Protein AF-A0A924LXB9-F1 (afdb_monomer_lite)

Structure (mmCIF, N/CA/C/O backbone):
data_AF-A0A924LXB9-F1
#
_entry.id   AF-A0A924LXB9-F1
#
loop_
_atom_site.group_PDB
_atom_site.id
_atom_site.type_symbol
_atom_site.label_atom_id
_atom_site.label_alt_id
_atom_site.label_comp_id
_atom_site.label_asym_id
_atom_site.label_entity_id
_atom_site.label_seq_id
_atom_site.pdbx_PDB_ins_code
_atom_site.Cartn_x
_atom_site.Cartn_y
_atom_site.Cartn_z
_atom_site.occupancy
_atom_site.B_iso_or_equiv
_atom_site.auth_seq_id
_atom_site.auth_comp_id
_atom_site.auth_asym_id
_atom_site.auth_atom_id
_atom_site.pdbx_PDB_model_num
ATOM 1 N N . MET A 1 1 ? 15.213 -41.786 -1.879 1.00 44.50 1 MET A N 1
ATOM 2 C CA . MET A 1 1 ? 15.782 -40.721 -2.727 1.00 44.50 1 MET A CA 1
ATOM 3 C C . MET A 1 1 ? 14.729 -39.629 -2.757 1.00 44.50 1 MET A C 1
ATOM 5 O O . MET A 1 1 ? 13.718 -39.807 -3.420 1.00 44.50 1 MET A O 1
ATOM 9 N N . GLU A 1 2 ? 14.867 -38.621 -1.896 1.00 38.59 2 GLU A N 1
ATOM 10 C CA . GLU A 1 2 ? 13.914 -37.509 -1.805 1.00 38.59 2 GLU A CA 1
ATOM 11 C C . GLU A 1 2 ? 14.154 -36.543 -2.964 1.00 38.59 2 GLU A C 1
ATOM 13 O O . GLU A 1 2 ? 15.276 -36.087 -3.185 1.00 38.59 2 GLU A O 1
ATOM 18 N N . LEU A 1 3 ? 13.098 -36.273 -3.728 1.00 42.97 3 LEU A N 1
ATOM 19 C CA . LEU A 1 3 ? 13.085 -35.231 -4.743 1.00 42.97 3 LEU A CA 1
ATOM 20 C C . LEU A 1 3 ? 12.882 -33.895 -4.031 1.00 42.97 3 LEU A C 1
ATOM 22 O O . LEU A 1 3 ? 11.809 -33.604 -3.510 1.00 42.97 3 LEU A O 1
ATOM 26 N N . VAL A 1 4 ? 13.954 -33.112 -3.991 1.00 46.22 4 VAL A N 1
ATOM 27 C CA . VAL A 1 4 ? 13.963 -31.728 -3.528 1.00 46.22 4 VAL A CA 1
ATOM 28 C C . VAL A 1 4 ? 13.109 -30.912 -4.501 1.00 46.22 4 VAL A C 1
ATOM 30 O O . VAL A 1 4 ? 13.518 -30.672 -5.634 1.00 46.22 4 VAL A O 1
ATOM 33 N N . HIS A 1 5 ? 11.906 -30.512 -4.085 1.00 42.28 5 HIS A N 1
ATOM 34 C CA . HIS A 1 5 ? 11.131 -29.501 -4.800 1.00 42.28 5 HIS A CA 1
ATOM 35 C C . HIS A 1 5 ? 11.783 -28.140 -4.552 1.00 42.28 5 HIS A C 1
ATOM 37 O O . HIS A 1 5 ? 11.480 -27.457 -3.577 1.00 42.28 5 HIS A O 1
ATOM 43 N N . SER A 1 6 ? 12.714 -27.762 -5.423 1.00 41.88 6 SER A N 1
ATOM 44 C CA . SER A 1 6 ? 13.147 -26.375 -5.556 1.00 41.88 6 SER A CA 1
ATOM 45 C C . SER A 1 6 ? 11.932 -25.548 -5.977 1.00 41.88 6 SER A C 1
ATOM 47 O O . SER A 1 6 ? 11.449 -25.674 -7.099 1.00 41.88 6 SER A O 1
ATOM 49 N N . THR A 1 7 ? 11.393 -24.752 -5.058 1.00 51.47 7 THR A N 1
ATOM 50 C CA . THR A 1 7 ? 10.385 -23.732 -5.351 1.00 51.47 7 THR A CA 1
ATOM 51 C C . THR A 1 7 ? 11.044 -22.642 -6.189 1.00 51.47 7 THR A C 1
ATOM 53 O O . THR A 1 7 ? 11.663 -21.730 -5.645 1.00 51.47 7 THR A O 1
ATOM 56 N N . GLU A 1 8 ? 10.969 -22.758 -7.514 1.00 56.94 8 GLU A N 1
ATOM 57 C CA . GLU A 1 8 ? 11.181 -21.617 -8.404 1.00 56.94 8 GLU A CA 1
ATOM 58 C C . GLU A 1 8 ? 10.059 -20.612 -8.134 1.00 56.94 8 GLU A C 1
ATOM 60 O O . GLU A 1 8 ? 8.920 -20.806 -8.557 1.00 56.94 8 GLU A O 1
ATOM 65 N N . THR A 1 9 ? 10.361 -19.560 -7.373 1.00 59.22 9 THR A N 1
ATOM 66 C CA . THR A 1 9 ? 9.479 -18.398 -7.253 1.00 59.22 9 THR A CA 1
ATOM 67 C C . THR A 1 9 ? 9.355 -17.772 -8.638 1.00 59.22 9 THR A C 1
ATOM 69 O O . THR A 1 9 ? 10.356 -17.352 -9.220 1.00 59.22 9 THR A O 1
ATOM 72 N N . SER A 1 10 ? 8.142 -17.747 -9.190 1.00 74.62 10 SER A N 1
ATOM 73 C CA . SER A 1 10 ? 7.894 -17.178 -10.515 1.00 74.62 10 SER A CA 1
ATOM 74 C C . SER A 1 10 ? 8.168 -15.670 -10.509 1.00 74.62 10 SER A C 1
ATOM 76 O O . SER A 1 10 ? 7.930 -14.997 -9.506 1.00 74.62 10 SER A O 1
ATOM 78 N N . GLU A 1 11 ? 8.588 -15.095 -11.641 1.00 70.81 11 GLU A N 1
ATOM 79 C CA . GLU A 1 11 ? 8.692 -13.632 -11.804 1.00 70.81 11 GLU A CA 1
ATOM 80 C C . GLU A 1 11 ? 7.371 -12.918 -11.466 1.00 70.81 11 GLU A C 1
ATOM 82 O O . GLU A 1 11 ? 7.373 -11.803 -10.944 1.00 70.81 11 GLU A O 1
ATOM 87 N N . ALA A 1 12 ? 6.235 -13.580 -11.715 1.00 71.94 12 ALA A N 1
ATOM 88 C CA . ALA A 1 12 ? 4.920 -13.069 -11.345 1.00 71.94 12 ALA A CA 1
ATOM 89 C C . ALA A 1 12 ? 4.739 -12.977 -9.820 1.00 71.94 12 ALA A C 1
ATOM 91 O O . ALA A 1 12 ? 4.207 -11.979 -9.333 1.00 71.94 12 ALA A O 1
ATOM 92 N N . ASP A 1 13 ? 5.217 -13.972 -9.069 1.00 79.56 13 ASP A N 1
ATOM 93 C CA . ASP A 1 13 ? 5.138 -13.983 -7.605 1.00 79.56 13 ASP A CA 1
ATOM 94 C C . ASP A 1 13 ? 6.039 -12.890 -7.014 1.00 79.56 13 ASP A C 1
ATOM 96 O O . ASP A 1 13 ? 5.611 -12.143 -6.134 1.00 79.56 13 ASP A O 1
ATOM 100 N N . LEU A 1 14 ? 7.240 -12.712 -7.579 1.00 78.06 14 LEU A N 1
ATOM 101 C CA . LEU A 1 14 ? 8.162 -11.636 -7.197 1.00 78.06 14 LEU A CA 1
ATOM 102 C C . LEU A 1 14 ? 7.573 -10.246 -7.467 1.00 78.06 14 LEU A C 1
ATOM 104 O O . LEU A 1 14 ? 7.712 -9.339 -6.646 1.00 78.06 14 LEU A O 1
ATOM 108 N N . ALA A 1 15 ? 6.887 -10.063 -8.597 1.00 81.38 15 ALA A N 1
ATOM 109 C CA . ALA A 1 15 ? 6.233 -8.798 -8.913 1.00 81.38 15 ALA A CA 1
ATOM 110 C C . ALA A 1 15 ? 5.106 -8.476 -7.916 1.00 81.38 15 ALA A C 1
ATOM 112 O O . ALA A 1 15 ? 4.967 -7.322 -7.501 1.00 81.38 15 ALA A O 1
ATOM 113 N N . VAL A 1 16 ? 4.309 -9.477 -7.523 1.00 85.75 16 VAL A N 1
ATOM 114 C CA . VAL A 1 16 ? 3.240 -9.323 -6.522 1.00 85.75 16 VAL A CA 1
ATOM 115 C C . VAL A 1 16 ? 3.825 -9.000 -5.148 1.00 85.75 16 VAL A C 1
ATOM 117 O O . VAL A 1 16 ? 3.329 -8.097 -4.474 1.00 85.75 16 VAL A O 1
ATOM 120 N N . GLU A 1 17 ? 4.898 -9.680 -4.746 1.00 85.88 17 GLU A N 1
ATOM 121 C CA . GLU A 1 17 ? 5.597 -9.422 -3.485 1.00 85.88 17 GLU A CA 1
ATOM 122 C C . GLU A 1 17 ? 6.174 -8.000 -3.439 1.00 85.88 17 GLU A C 1
ATOM 124 O O . GLU A 1 17 ? 5.946 -7.267 -2.474 1.00 85.88 17 GLU A O 1
ATOM 129 N N . ALA A 1 18 ? 6.827 -7.555 -4.517 1.00 85.50 18 ALA A N 1
ATOM 130 C CA . ALA A 1 18 ? 7.331 -6.190 -4.640 1.00 85.50 18 ALA A CA 1
ATOM 131 C C . ALA A 1 18 ? 6.201 -5.147 -4.560 1.00 85.50 18 ALA A C 1
ATOM 133 O O . ALA A 1 18 ? 6.341 -4.124 -3.885 1.00 85.50 18 ALA A O 1
ATOM 134 N N . ALA A 1 19 ? 5.054 -5.415 -5.195 1.00 87.69 19 ALA A N 1
ATOM 135 C CA . ALA A 1 19 ? 3.880 -4.548 -5.134 1.00 87.69 19 ALA A CA 1
ATOM 136 C C . ALA A 1 19 ? 3.267 -4.481 -3.727 1.00 87.69 19 ALA A C 1
ATOM 138 O O . ALA A 1 19 ? 2.897 -3.398 -3.256 1.00 87.69 19 ALA A O 1
ATOM 139 N N . ALA A 1 20 ? 3.192 -5.615 -3.028 1.00 91.50 20 ALA A N 1
ATOM 140 C CA . ALA A 1 20 ? 2.723 -5.677 -1.648 1.00 91.50 20 ALA A CA 1
ATOM 141 C C . ALA A 1 20 ? 3.674 -4.921 -0.709 1.00 91.50 20 ALA A C 1
ATOM 143 O O . ALA A 1 20 ? 3.218 -4.104 0.094 1.00 91.50 20 ALA A O 1
ATOM 144 N N . HIS A 1 21 ? 4.987 -5.111 -0.862 1.00 91.38 21 HIS A N 1
ATOM 145 C CA . HIS A 1 21 ? 6.004 -4.389 -0.103 1.00 91.38 21 HIS A CA 1
ATOM 146 C C . HIS A 1 21 ? 5.903 -2.872 -0.318 1.00 91.38 21 HIS A C 1
ATOM 148 O O . HIS A 1 21 ? 5.795 -2.121 0.653 1.00 91.38 21 HIS A O 1
ATOM 154 N N . ALA A 1 22 ? 5.843 -2.409 -1.572 1.00 90.44 22 ALA A N 1
ATOM 155 C CA . ALA A 1 22 ? 5.688 -0.988 -1.886 1.00 90.44 22 ALA A CA 1
ATOM 156 C C . ALA A 1 22 ? 4.394 -0.402 -1.294 1.00 90.44 22 ALA A C 1
ATOM 158 O O . ALA A 1 22 ? 4.394 0.720 -0.783 1.00 90.44 22 ALA A O 1
ATOM 159 N N . THR A 1 23 ? 3.301 -1.174 -1.300 1.00 92.94 23 THR A N 1
ATOM 160 C CA . THR A 1 23 ? 2.025 -0.778 -0.685 1.00 92.94 23 THR A CA 1
ATOM 161 C C . THR A 1 23 ? 2.149 -0.632 0.830 1.00 92.94 23 THR A C 1
ATOM 163 O O . THR A 1 23 ? 1.719 0.385 1.381 1.00 92.94 23 THR A O 1
ATOM 166 N N . LEU A 1 24 ? 2.748 -1.618 1.509 1.00 93.62 24 LEU A N 1
ATOM 167 C CA . LEU A 1 24 ? 2.967 -1.578 2.956 1.00 93.62 24 LEU A CA 1
ATOM 168 C C . LEU A 1 24 ? 3.838 -0.386 3.349 1.00 93.62 24 LEU A C 1
ATOM 170 O O . LEU A 1 24 ? 3.481 0.347 4.268 1.00 93.62 24 LEU A O 1
ATOM 174 N N . ARG A 1 25 ? 4.929 -0.149 2.618 1.00 91.88 25 ARG A N 1
ATOM 175 C CA . ARG A 1 25 ? 5.851 0.956 2.879 1.00 91.88 25 ARG A CA 1
ATOM 176 C C . ARG A 1 25 ? 5.185 2.317 2.669 1.00 91.88 25 ARG A C 1
ATOM 178 O O . ARG A 1 25 ? 5.250 3.172 3.545 1.00 91.88 25 ARG A O 1
ATOM 185 N N . LEU A 1 26 ? 4.443 2.494 1.570 1.00 90.56 26 LEU A N 1
ATOM 186 C CA . LEU A 1 26 ? 3.702 3.730 1.294 1.00 90.56 26 LEU A CA 1
ATOM 187 C C . LEU A 1 26 ? 2.687 4.062 2.400 1.00 90.56 26 LEU A C 1
ATOM 189 O O . LEU A 1 26 ? 2.558 5.220 2.798 1.00 90.56 26 LEU A O 1
ATOM 193 N N . VAL A 1 27 ? 1.934 3.064 2.872 1.00 92.31 27 VAL A N 1
ATOM 194 C CA . VAL A 1 27 ? 0.928 3.258 3.930 1.00 92.31 27 VAL A CA 1
ATOM 195 C C . VAL A 1 27 ? 1.583 3.409 5.307 1.00 92.31 27 VAL A C 1
ATOM 197 O O . VAL A 1 27 ? 1.084 4.182 6.123 1.00 92.31 27 VAL A O 1
ATOM 200 N N . GLY A 1 28 ? 2.689 2.708 5.562 1.00 89.69 28 GLY A N 1
ATOM 201 C CA . GLY A 1 28 ? 3.446 2.768 6.811 1.00 89.69 28 GLY A CA 1
ATOM 202 C C . GLY A 1 28 ? 4.146 4.106 7.032 1.00 89.69 28 GLY A C 1
ATOM 203 O O . GLY A 1 28 ? 4.063 4.655 8.128 1.00 89.69 28 GLY A O 1
ATOM 204 N N . ASP A 1 29 ? 4.754 4.669 5.987 1.00 87.19 29 ASP A N 1
ATOM 205 C CA . ASP A 1 29 ? 5.439 5.966 6.054 1.00 87.19 29 ASP A CA 1
ATOM 206 C C . ASP A 1 29 ? 4.448 7.133 6.194 1.00 87.19 29 ASP A C 1
ATOM 208 O O . ASP A 1 29 ? 4.753 8.174 6.782 1.00 87.19 29 ASP A O 1
ATOM 212 N N . LEU A 1 30 ? 3.241 6.975 5.640 1.00 85.25 30 LEU A N 1
ATOM 213 C CA . LEU A 1 30 ? 2.227 8.026 5.544 1.00 85.25 30 LEU A CA 1
ATOM 214 C C . LEU A 1 30 ? 0.842 7.526 5.998 1.00 85.25 30 LEU A C 1
ATOM 216 O O . LEU A 1 30 ? -0.124 7.556 5.218 1.00 85.25 30 LEU A O 1
ATOM 220 N N . PRO A 1 31 ? 0.701 7.109 7.270 1.00 86.25 31 PRO A N 1
ATOM 221 C CA . PRO A 1 31 ? -0.524 6.505 7.769 1.00 86.25 31 PRO A CA 1
ATOM 222 C C . PRO A 1 31 ? -1.685 7.497 7.712 1.00 86.25 31 PRO A C 1
ATOM 224 O O . PRO A 1 31 ? -1.563 8.676 8.053 1.00 86.25 31 PRO A O 1
ATOM 227 N N . GLY A 1 32 ? -2.838 7.022 7.245 1.00 86.25 32 GLY A N 1
ATOM 228 C CA . GLY A 1 32 ? -4.069 7.799 7.218 1.00 86.25 32 GLY A CA 1
ATOM 229 C C . GLY A 1 32 ? -4.093 8.918 6.172 1.00 86.25 32 GLY A C 1
ATOM 230 O O . GLY A 1 32 ? -5.038 9.708 6.160 1.00 86.25 32 GLY A O 1
ATOM 231 N N . ARG A 1 33 ? -3.100 8.999 5.274 1.00 84.31 33 ARG A N 1
ATOM 232 C CA . ARG A 1 33 ? -3.018 10.048 4.240 1.00 84.31 33 ARG A CA 1
ATOM 233 C C . ARG A 1 33 ? -3.771 9.714 2.955 1.00 84.31 33 ARG A C 1
ATOM 235 O O . ARG A 1 33 ? -4.225 10.626 2.259 1.00 84.31 33 ARG A O 1
ATOM 242 N N . PHE A 1 34 ? -3.913 8.432 2.620 1.00 86.69 34 PHE A N 1
ATOM 243 C CA . PHE A 1 34 ? -4.414 8.004 1.311 1.00 86.69 34 PHE A CA 1
ATOM 244 C C . PHE A 1 34 ? -5.570 7.018 1.431 1.00 86.69 34 PHE A C 1
ATOM 246 O O . PHE A 1 34 ? -5.517 6.087 2.221 1.00 86.69 34 PHE A O 1
ATOM 253 N N . GLY A 1 35 ? -6.606 7.197 0.613 1.00 90.75 35 GLY A N 1
ATOM 254 C CA . GLY A 1 35 ? -7.588 6.142 0.348 1.00 90.75 35 GLY A CA 1
ATOM 255 C C . GLY A 1 35 ? -7.109 5.196 -0.759 1.00 90.75 35 GLY A C 1
ATOM 256 O O . GLY A 1 35 ? -6.158 5.513 -1.479 1.00 90.75 35 GLY A O 1
ATOM 257 N N . ARG A 1 36 ? -7.823 4.078 -0.952 1.00 93.38 36 ARG A N 1
ATOM 258 C CA . ARG A 1 36 ? -7.492 3.004 -1.914 1.00 93.38 36 ARG A CA 1
ATOM 259 C C . ARG A 1 36 ? -7.035 3.510 -3.285 1.00 93.38 36 ARG A C 1
ATOM 261 O O . ARG A 1 36 ? -5.913 3.255 -3.705 1.00 93.38 36 ARG A O 1
ATOM 268 N N . LEU A 1 37 ? -7.892 4.270 -3.970 1.00 90.75 37 LEU A N 1
ATOM 269 C CA . LEU A 1 37 ? -7.623 4.733 -5.337 1.00 90.75 37 LEU A CA 1
ATOM 270 C C . LEU A 1 37 ? -6.392 5.647 -5.418 1.00 90.75 37 LEU A C 1
ATOM 272 O O . LEU A 1 37 ? -5.687 5.661 -6.423 1.00 90.75 37 LEU A O 1
ATOM 276 N N . ARG A 1 38 ? -6.137 6.433 -4.368 1.00 88.50 38 ARG A N 1
ATOM 277 C CA . ARG A 1 38 ? -5.006 7.361 -4.334 1.00 88.50 38 ARG A CA 1
ATOM 278 C C . ARG A 1 38 ? -3.689 6.615 -4.137 1.00 88.50 38 ARG A C 1
ATOM 280 O O . ARG A 1 38 ? -2.746 6.917 -4.857 1.00 88.50 38 ARG A O 1
ATOM 287 N N . ALA A 1 39 ? -3.659 5.628 -3.242 1.00 89.75 39 ALA A N 1
ATOM 288 C CA . ALA A 1 39 ? -2.507 4.746 -3.062 1.00 89.75 39 ALA A CA 1
ATOM 289 C C . ALA A 1 39 ? -2.179 3.983 -4.358 1.00 89.75 39 ALA A C 1
ATOM 291 O O . ALA A 1 39 ? -1.049 4.042 -4.827 1.00 89.75 39 ALA A O 1
ATOM 292 N N . ALA A 1 40 ? -3.181 3.394 -5.022 1.00 91.19 40 ALA A N 1
ATOM 293 C CA . ALA A 1 40 ? -2.980 2.689 -6.292 1.00 91.19 40 ALA A CA 1
ATOM 294 C C . ALA A 1 40 ? -2.408 3.594 -7.406 1.00 91.19 40 ALA A C 1
ATOM 296 O O . ALA A 1 40 ? -1.573 3.168 -8.199 1.00 91.19 40 ALA A O 1
ATOM 297 N N . ARG A 1 41 ? -2.823 4.869 -7.469 1.00 87.75 41 ARG A N 1
ATOM 298 C CA . ARG A 1 41 ? -2.260 5.835 -8.431 1.00 87.75 41 ARG A CA 1
ATOM 299 C C . ARG A 1 41 ? -0.808 6.186 -8.122 1.00 87.75 41 ARG A C 1
ATOM 301 O O . ARG A 1 41 ? -0.042 6.304 -9.070 1.00 87.75 41 ARG A O 1
ATOM 308 N N . ILE A 1 42 ? -0.454 6.332 -6.843 1.00 86.75 42 ILE A N 1
ATOM 309 C CA . ILE A 1 42 ? 0.933 6.558 -6.409 1.00 86.75 42 ILE A CA 1
ATOM 310 C C . ILE A 1 42 ? 1.813 5.389 -6.859 1.00 86.75 42 ILE A C 1
ATOM 312 O O . ILE A 1 42 ? 2.774 5.605 -7.587 1.00 86.75 42 ILE A O 1
ATOM 316 N N . LEU A 1 43 ? 1.433 4.162 -6.494 1.00 87.44 43 LEU A N 1
ATOM 317 C CA . LEU A 1 43 ? 2.193 2.945 -6.803 1.00 87.44 43 LEU A CA 1
ATOM 318 C C . LEU A 1 43 ? 2.371 2.735 -8.312 1.00 87.44 43 LEU A C 1
ATOM 320 O O . LEU A 1 43 ? 3.431 2.323 -8.764 1.00 87.44 43 LEU A O 1
ATOM 324 N N . GLY A 1 4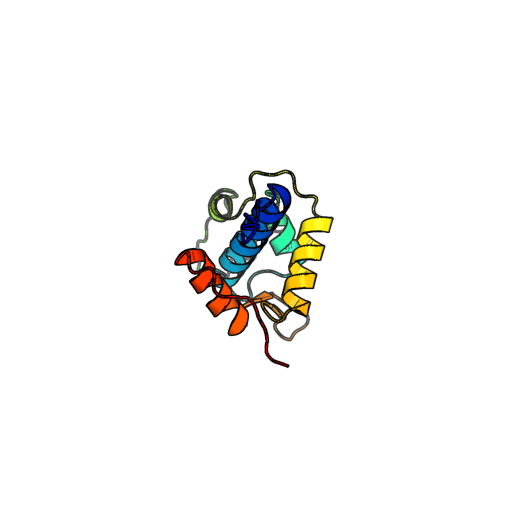4 ? 1.349 3.061 -9.108 1.00 86.69 44 GLY A N 1
ATOM 325 C CA . GLY A 1 44 ? 1.414 2.976 -10.567 1.00 86.69 44 GLY A CA 1
ATOM 326 C C . GLY A 1 44 ? 2.070 4.176 -11.259 1.00 86.69 44 GLY A C 1
ATOM 327 O O . GLY A 1 44 ? 1.901 4.314 -12.470 1.00 86.69 44 GLY A O 1
ATOM 328 N N . GLY A 1 45 ? 2.703 5.100 -10.523 1.00 81.50 45 GLY A N 1
ATOM 329 C CA . GLY A 1 45 ? 3.368 6.281 -11.092 1.00 81.50 45 GLY A CA 1
ATOM 330 C C . GLY A 1 45 ? 2.425 7.243 -11.824 1.00 81.50 45 GLY A C 1
ATOM 331 O O . GLY A 1 45 ? 2.837 7.986 -12.714 1.00 81.50 45 GLY A O 1
ATOM 332 N N . ARG A 1 46 ? 1.126 7.218 -11.504 1.00 76.56 46 ARG A N 1
ATOM 333 C CA . ARG A 1 46 ? 0.109 8.024 -12.187 1.00 76.56 46 ARG A CA 1
ATOM 334 C C . ARG A 1 46 ? -0.027 9.394 -11.525 1.00 76.56 46 ARG A C 1
ATOM 336 O O . ARG A 1 46 ? 0.000 9.485 -10.298 1.00 76.56 46 ARG A O 1
ATOM 343 N N . PRO A 1 47 ? -0.317 10.457 -12.297 1.00 66.38 47 PRO A N 1
ATOM 344 C CA . PRO A 1 47 ? -0.554 11.777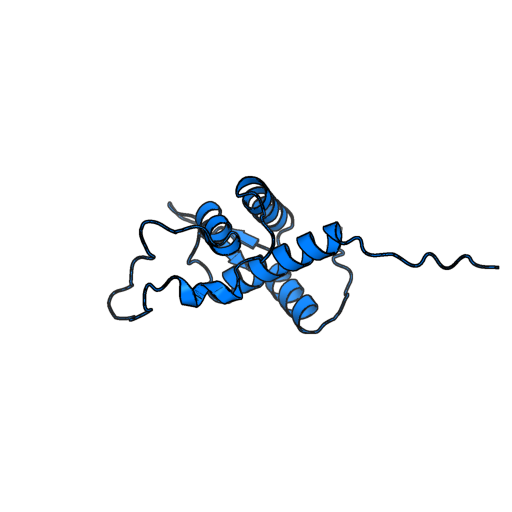 -11.729 1.00 66.38 47 PRO A CA 1
ATOM 345 C C . PRO A 1 47 ? -1.735 11.750 -10.750 1.00 66.38 47 PRO A C 1
ATOM 347 O O . PRO A 1 47 ? -2.768 11.115 -11.004 1.00 66.38 47 PRO A O 1
ATOM 350 N N . ILE A 1 48 ? -1.596 12.460 -9.631 1.00 65.44 48 ILE A N 1
ATOM 351 C CA . ILE A 1 48 ? -2.586 12.525 -8.550 1.00 65.44 48 ILE A CA 1
ATOM 352 C C . ILE A 1 48 ? -3.201 13.924 -8.547 1.00 65.44 48 ILE A C 1
ATOM 354 O O . ILE A 1 48 ? -2.477 14.912 -8.461 1.00 65.44 48 ILE A O 1
ATOM 358 N N . SER A 1 49 ? -4.532 14.014 -8.617 1.00 55.00 49 SER A N 1
ATOM 359 C CA . SER A 1 49 ? -5.259 15.286 -8.549 1.00 55.00 49 SER A CA 1
ATOM 360 C C . SER A 1 49 ? -6.498 15.170 -7.642 1.00 55.00 49 SER A C 1
ATOM 362 O O . SER A 1 49 ? -7.209 14.166 -7.747 1.00 55.00 49 SER A O 1
ATOM 364 N N . PRO A 1 50 ? -6.768 16.154 -6.759 1.00 55.00 50 PRO A N 1
ATOM 365 C CA . PRO A 1 50 ? -5.893 17.285 -6.452 1.00 55.00 50 PRO A CA 1
ATOM 366 C C . PRO A 1 50 ? -4.618 16.821 -5.717 1.00 55.00 50 PRO A C 1
ATOM 368 O O . PRO A 1 50 ? -4.626 15.763 -5.061 1.00 55.00 50 PRO A O 1
ATOM 371 N N . PRO A 1 51 ? -3.512 17.582 -5.807 1.00 54.28 51 PRO A N 1
ATOM 372 C CA . PRO A 1 51 ? -2.343 17.333 -4.969 1.00 54.28 51 PRO A CA 1
ATOM 373 C C . PRO A 1 51 ? -2.755 17.280 -3.486 1.00 54.28 51 PRO A C 1
ATOM 375 O O . PRO A 1 51 ? -3.820 17.794 -3.128 1.00 54.28 51 PRO A O 1
ATOM 378 N N . PRO A 1 52 ? -2.017 16.554 -2.628 1.00 52.94 52 PRO A N 1
ATOM 379 C CA . PRO A 1 52 ? -2.437 16.369 -1.243 1.00 52.94 52 PRO A CA 1
ATOM 380 C C . PRO A 1 52 ? -2.614 17.743 -0.596 1.00 52.94 52 PRO A C 1
ATOM 382 O O . PRO A 1 52 ? -1.762 18.612 -0.764 1.00 52.94 52 PRO A O 1
ATOM 385 N N . ALA A 1 53 ? -3.754 17.951 0.072 1.00 48.69 53 ALA A N 1
ATOM 386 C CA . ALA A 1 53 ? -4.021 19.201 0.765 1.00 48.69 53 ALA A CA 1
ATOM 387 C C . ALA A 1 53 ? -2.901 19.407 1.786 1.00 48.69 53 ALA A C 1
ATOM 389 O O . ALA A 1 53 ? -2.714 18.590 2.691 1.00 48.69 53 ALA A O 1
ATOM 390 N N . VAL A 1 54 ? -2.121 20.460 1.570 1.00 47.38 54 VAL A N 1
ATOM 391 C CA . VAL A 1 54 ? -1.064 20.877 2.476 1.00 47.38 54 VAL A CA 1
ATOM 392 C C . VAL A 1 54 ? -1.764 21.287 3.766 1.00 47.38 54 VAL A C 1
ATOM 394 O O . VAL A 1 54 ? -2.572 22.212 3.758 1.00 47.38 54 VAL A O 1
ATOM 397 N N . LEU A 1 55 ? -1.528 20.557 4.858 1.00 45.00 55 LEU A N 1
ATOM 398 C CA . LEU A 1 55 ? -1.906 21.055 6.178 1.00 45.00 55 LEU A CA 1
ATOM 399 C C . LEU A 1 55 ? -1.127 22.360 6.373 1.00 45.00 55 LEU A C 1
ATOM 401 O O . LEU A 1 55 ? 0.098 22.350 6.223 1.00 45.00 55 LEU A O 1
ATOM 405 N N . GLU A 1 56 ? -1.828 23.467 6.627 1.00 38.56 56 GLU A N 1
ATOM 406 C CA . GLU A 1 56 ? -1.215 24.775 6.886 1.00 38.56 56 GLU A CA 1
ATOM 407 C C . GLU A 1 56 ? -0.034 24.611 7.858 1.00 38.56 56 GLU A C 1
ATOM 409 O O . GLU A 1 56 ? -0.204 24.147 8.984 1.00 38.56 56 GLU A O 1
ATOM 414 N N . GLY A 1 57 ? 1.180 24.924 7.387 1.00 46.59 57 GLY A N 1
ATOM 415 C CA . GLY A 1 57 ? 2.418 24.836 8.171 1.00 46.59 57 GLY A CA 1
ATOM 416 C C . GLY A 1 57 ? 3.380 23.688 7.833 1.00 46.59 57 GLY A C 1
ATOM 417 O O . GLY A 1 57 ? 4.494 23.692 8.349 1.00 46.59 57 GLY A O 1
ATOM 418 N N . GLN A 1 58 ? 3.030 22.737 6.957 1.00 41.28 58 GLN A N 1
ATOM 419 C CA . GLN A 1 58 ? 3.979 21.722 6.465 1.00 41.28 58 GLN A CA 1
ATOM 420 C C . GLN A 1 58 ? 4.301 21.941 4.988 1.00 41.28 58 GLN A C 1
ATOM 422 O O . GLN A 1 58 ? 3.532 21.550 4.118 1.00 41.28 58 GLN A O 1
ATOM 427 N N . THR A 1 59 ? 5.463 22.513 4.673 1.00 38.66 59 THR A N 1
ATOM 428 C CA . THR A 1 59 ? 6.008 22.529 3.309 1.00 38.66 59 THR A CA 1
ATOM 429 C C . THR A 1 59 ? 6.444 21.112 2.929 1.00 38.66 59 THR A C 1
ATOM 431 O O . THR A 1 59 ? 7.617 20.766 2.993 1.00 38.66 59 THR A O 1
ATOM 434 N N . ILE A 1 60 ? 5.496 20.253 2.555 1.00 42.53 60 ILE A N 1
ATOM 435 C CA . ILE A 1 60 ? 5.819 19.062 1.772 1.00 42.53 60 ILE A CA 1
ATOM 436 C C . ILE A 1 60 ? 5.804 19.542 0.322 1.00 42.53 60 ILE A C 1
ATOM 438 O O . ILE A 1 60 ? 4.722 19.882 -0.167 1.00 42.53 60 ILE A O 1
ATOM 442 N N . PRO A 1 61 ? 6.957 19.655 -0.361 1.00 38.75 61 PRO A N 1
ATOM 443 C CA . PRO A 1 61 ? 6.966 20.004 -1.771 1.00 38.75 61 PRO A CA 1
ATOM 444 C C . PRO A 1 61 ? 6.032 19.036 -2.504 1.00 38.75 61 PRO A C 1
ATOM 446 O O . PRO A 1 61 ? 6.229 17.820 -2.467 1.00 38.75 61 PRO A O 1
ATOM 449 N N . ILE A 1 62 ? 4.968 19.579 -3.110 1.00 44.16 62 ILE A N 1
ATOM 450 C CA . ILE A 1 62 ? 4.100 18.852 -4.039 1.00 44.16 62 ILE A CA 1
ATOM 451 C C . ILE A 1 62 ? 4.952 18.625 -5.278 1.00 44.16 62 ILE A C 1
ATOM 453 O O . ILE A 1 62 ? 4.891 19.371 -6.251 1.00 44.16 62 ILE A O 1
ATOM 457 N N . VAL A 1 63 ? 5.818 17.631 -5.205 1.00 43.41 63 VAL A N 1
ATOM 458 C CA . VAL A 1 63 ? 6.614 17.206 -6.334 1.00 43.41 63 VAL A CA 1
ATOM 459 C C . VAL A 1 63 ? 6.425 15.710 -6.425 1.00 43.41 63 VAL A C 1
ATOM 461 O O . VAL A 1 63 ? 6.565 14.973 -5.448 1.00 43.41 63 VAL A O 1
ATOM 464 N N . SER A 1 64 ? 6.054 15.302 -7.630 1.00 50.38 64 SER A N 1
ATOM 465 C CA . SER A 1 64 ? 5.999 13.933 -8.129 1.00 50.38 64 SER A CA 1
ATOM 466 C C . SER A 1 64 ? 7.177 13.053 -7.671 1.00 50.38 64 SER A C 1
ATOM 468 O O . SER A 1 64 ? 7.039 11.835 -7.625 1.00 50.38 64 SER A O 1
ATOM 470 N N . ASP A 1 65 ? 8.300 13.663 -7.291 1.00 49.75 65 ASP A N 1
ATOM 471 C CA . ASP A 1 65 ? 9.567 13.019 -6.952 1.00 49.75 65 ASP A CA 1
ATOM 472 C C . ASP A 1 65 ? 9.578 12.343 -5.571 1.00 49.75 65 ASP A C 1
ATOM 474 O O . ASP A 1 65 ? 10.239 11.322 -5.403 1.00 49.75 65 ASP A O 1
ATOM 478 N N . ASN A 1 66 ? 8.803 12.825 -4.587 1.00 58.69 66 ASN A N 1
ATOM 479 C CA . ASN A 1 66 ? 8.816 12.236 -3.233 1.00 58.69 66 ASN A CA 1
ATOM 480 C C . ASN A 1 66 ? 8.177 10.842 -3.165 1.00 58.69 66 ASN A C 1
ATOM 482 O O . ASN A 1 66 ? 8.413 10.105 -2.211 1.00 58.69 66 ASN A O 1
ATOM 486 N N . TYR A 1 67 ? 7.367 10.474 -4.160 1.00 62.50 67 TYR A N 1
ATOM 487 C CA . TYR A 1 67 ? 6.756 9.149 -4.221 1.00 62.50 67 TYR A CA 1
ATOM 488 C C . TYR A 1 67 ? 7.473 8.186 -5.161 1.00 62.50 67 TYR A C 1
ATOM 490 O O . TYR A 1 67 ? 7.078 7.024 -5.220 1.00 62.50 67 TYR A O 1
ATOM 498 N N . ALA A 1 68 ? 8.512 8.637 -5.871 1.00 62.16 68 ALA A N 1
ATOM 499 C CA . ALA A 1 68 ? 9.235 7.815 -6.839 1.00 62.16 68 ALA A CA 1
ATOM 500 C C . ALA A 1 68 ? 9.764 6.513 -6.214 1.00 62.16 68 ALA A C 1
ATOM 502 O O . ALA A 1 68 ? 9.748 5.476 -6.863 1.00 62.16 68 ALA A O 1
ATOM 503 N N . VAL A 1 69 ? 10.123 6.546 -4.925 1.00 69.94 69 VAL A N 1
ATOM 504 C CA . VAL A 1 69 ? 10.591 5.377 -4.158 1.00 69.94 69 VAL A CA 1
ATOM 505 C C . VAL A 1 69 ? 9.539 4.274 -3.977 1.00 69.94 69 VAL A C 1
ATOM 507 O O . VAL A 1 69 ? 9.904 3.147 -3.663 1.00 69.94 69 VAL A O 1
ATOM 510 N N . TYR A 1 70 ? 8.249 4.580 -4.161 1.00 71.06 70 TYR A N 1
ATOM 511 C CA . TYR A 1 70 ? 7.147 3.611 -4.072 1.00 71.06 70 TYR A CA 1
ATOM 512 C C . TYR A 1 70 ? 6.595 3.211 -5.445 1.00 71.06 70 TYR A C 1
ATOM 514 O O . TYR A 1 70 ? 5.709 2.360 -5.518 1.00 71.06 70 TYR A O 1
ATOM 522 N N . VAL A 1 71 ? 7.039 3.862 -6.526 1.00 78.31 71 VAL A N 1
ATOM 523 C CA . VAL A 1 71 ? 6.532 3.582 -7.871 1.00 78.31 71 VAL A CA 1
ATOM 524 C C . VAL A 1 71 ? 7.071 2.234 -8.325 1.00 78.31 71 VAL A C 1
ATOM 526 O O . VAL A 1 71 ? 8.276 1.998 -8.316 1.00 78.31 71 VAL A O 1
ATOM 529 N N . LEU A 1 72 ? 6.171 1.353 -8.747 1.00 79.38 72 LEU A N 1
ATOM 530 C CA . LEU A 1 72 ? 6.545 0.065 -9.308 1.00 79.38 72 LEU A CA 1
ATOM 531 C C . LEU A 1 72 ? 7.062 0.267 -10.733 1.00 79.38 72 LEU A C 1
ATOM 533 O O . LEU A 1 72 ? 6.389 0.871 -11.565 1.00 79.38 72 LEU A O 1
ATOM 537 N N . GLU A 1 73 ? 8.246 -0.275 -11.021 1.00 66.88 73 GLU A N 1
ATOM 538 C CA . GLU A 1 73 ? 8.875 -0.195 -12.349 1.00 66.88 73 GLU A CA 1
ATOM 539 C C . GLU A 1 73 ? 8.050 -0.906 -13.437 1.00 66.88 73 GLU A C 1
ATOM 541 O O . GLU A 1 73 ? 8.131 -0.579 -14.622 1.00 66.88 73 GLU A O 1
ATOM 546 N N . HIS A 1 74 ? 7.214 -1.865 -13.035 1.00 62.47 74 HIS A N 1
ATOM 547 C CA . HIS A 1 74 ? 6.368 -2.639 -13.935 1.00 62.47 74 HIS A CA 1
ATOM 548 C C . HIS A 1 74 ? 5.041 -1.927 -14.213 1.00 62.47 74 HIS A C 1
ATOM 550 O O . HIS A 1 74 ? 4.431 -1.324 -13.331 1.00 62.47 74 HIS A O 1
ATOM 556 N N . SER A 1 75 ? 4.547 -2.060 -15.448 1.00 66.81 75 SER A N 1
ATOM 557 C CA . SER A 1 75 ? 3.285 -1.467 -15.916 1.00 66.81 75 SER A CA 1
ATOM 558 C C . SER A 1 75 ? 2.054 -2.180 -15.340 1.00 66.81 75 SER A C 1
ATOM 560 O O . SER A 1 75 ? 1.266 -2.781 -16.069 1.00 66.81 75 SER A O 1
ATOM 562 N N . TRP A 1 76 ? 1.877 -2.116 -14.023 1.00 81.62 76 TRP A N 1
ATOM 563 C CA . TRP A 1 76 ? 0.686 -2.619 -13.351 1.00 81.62 76 TRP A CA 1
ATOM 564 C C . TRP A 1 76 ? -0.546 -1.834 -13.799 1.00 81.62 76 TRP A C 1
ATOM 566 O O . TRP A 1 76 ? -0.539 -0.593 -13.880 1.00 81.62 76 TRP A O 1
ATOM 576 N N . ARG A 1 77 ? -1.647 -2.538 -14.085 1.00 87.88 77 ARG A N 1
ATOM 577 C CA . ARG A 1 77 ? -2.907 -1.841 -14.339 1.00 87.88 77 ARG A CA 1
ATOM 578 C C . ARG A 1 77 ? -3.400 -1.265 -13.019 1.00 87.88 77 ARG A C 1
ATOM 580 O O . ARG A 1 77 ? -3.216 -1.826 -11.945 1.00 87.88 77 ARG A O 1
ATOM 587 N N . LEU A 1 78 ? -4.07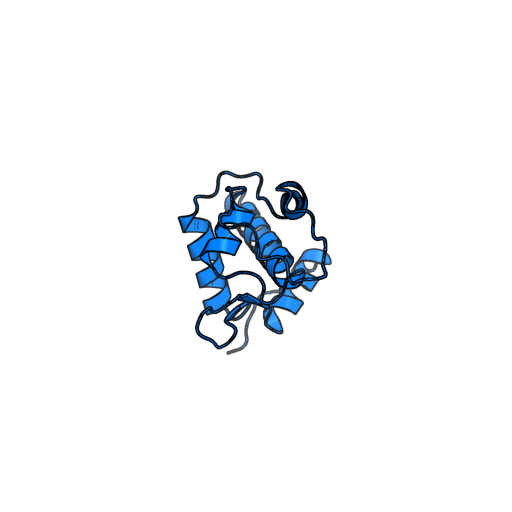4 -0.119 -13.106 1.00 87.75 78 LEU A N 1
ATOM 588 C CA . LEU A 1 78 ? -4.635 0.526 -11.918 1.00 87.75 78 LEU A CA 1
ATOM 589 C C . LEU A 1 78 ? -5.666 -0.370 -11.207 1.00 87.75 78 LEU A C 1
ATOM 591 O O . LEU A 1 78 ? -5.811 -0.267 -9.993 1.00 87.75 78 LEU A O 1
ATOM 595 N N . ALA A 1 79 ? -6.370 -1.218 -11.965 1.00 90.75 79 ALA A N 1
ATOM 596 C CA . ALA A 1 79 ? -7.297 -2.211 -11.429 1.00 90.75 79 ALA A CA 1
ATOM 597 C C . ALA A 1 79 ? -6.554 -3.239 -10.566 1.00 90.75 79 ALA A C 1
ATOM 599 O O . ALA A 1 79 ? -6.868 -3.350 -9.390 1.00 90.75 79 ALA A O 1
ATOM 600 N N . ASP A 1 80 ? -5.490 -3.845 -11.097 1.00 92.38 80 ASP A N 1
ATOM 601 C CA . ASP A 1 80 ? -4.677 -4.846 -10.393 1.00 92.38 80 ASP A CA 1
ATOM 602 C C . ASP A 1 80 ? -4.110 -4.303 -9.067 1.00 92.38 80 ASP A C 1
ATOM 604 O O . ASP A 1 80 ? -4.121 -4.984 -8.046 1.00 92.38 80 ASP A O 1
ATOM 608 N N . LEU A 1 81 ? -3.683 -3.034 -9.042 1.00 91.88 81 LEU A N 1
ATOM 609 C CA . LEU A 1 81 ? -3.228 -2.376 -7.810 1.00 91.88 81 LEU A CA 1
ATOM 610 C C . LEU A 1 81 ? -4.365 -2.116 -6.816 1.00 91.88 81 LEU A C 1
ATOM 612 O O . LEU A 1 81 ? -4.159 -2.189 -5.607 1.00 91.88 81 LEU A O 1
ATOM 616 N N . CYS A 1 82 ? -5.568 -1.791 -7.297 1.00 94.50 82 CYS A N 1
ATOM 617 C CA . CYS A 1 82 ? -6.734 -1.679 -6.420 1.00 94.50 82 CYS A CA 1
ATOM 618 C C . CYS A 1 82 ? -7.112 -3.040 -5.828 1.00 94.50 82 CYS A C 1
ATOM 620 O O . CYS A 1 82 ? -7.385 -3.102 -4.630 1.00 94.50 82 CYS A O 1
ATOM 622 N N . ASP A 1 83 ? -7.091 -4.093 -6.644 1.00 95.81 83 ASP A N 1
ATOM 623 C CA . ASP A 1 83 ? -7.425 -5.457 -6.236 1.00 95.81 83 ASP A CA 1
ATOM 624 C C . ASP A 1 83 ? -6.411 -5.984 -5.216 1.00 95.81 83 ASP A C 1
ATOM 626 O O . ASP A 1 83 ? -6.804 -6.555 -4.201 1.00 95.81 83 ASP A O 1
ATOM 630 N N . LEU A 1 84 ? -5.119 -5.692 -5.408 1.00 94.94 84 LEU A N 1
ATOM 631 C CA . LEU A 1 84 ? -4.074 -5.980 -4.425 1.00 94.94 84 LEU A CA 1
ATOM 632 C C . LEU A 1 84 ? -4.356 -5.293 -3.079 1.00 94.94 84 LEU A C 1
ATOM 634 O O . LEU A 1 84 ? -4.324 -5.941 -2.034 1.00 94.94 84 LEU A O 1
ATOM 638 N N . ILE A 1 85 ? -4.677 -3.994 -3.082 1.00 95.88 85 ILE A N 1
ATOM 639 C CA . ILE A 1 85 ? -4.993 -3.260 -1.845 1.00 95.88 85 ILE A CA 1
ATOM 640 C C . ILE A 1 85 ? -6.246 -3.837 -1.167 1.00 95.88 85 ILE A C 1
ATOM 642 O O . ILE A 1 85 ? -6.282 -3.956 0.059 1.00 95.88 85 ILE A O 1
ATOM 646 N N . ASP A 1 86 ? -7.274 -4.203 -1.935 1.00 97.00 86 ASP A N 1
ATOM 647 C CA . ASP A 1 86 ? -8.491 -4.816 -1.395 1.00 97.00 86 ASP A CA 1
ATOM 648 C C . ASP A 1 86 ? -8.224 -6.236 -0.847 1.00 97.00 86 ASP A C 1
ATOM 650 O O . ASP A 1 86 ? -8.783 -6.605 0.192 1.00 97.00 86 ASP A O 1
ATOM 654 N N . ALA A 1 87 ? -7.306 -6.999 -1.449 1.00 97.00 87 ALA A N 1
ATOM 655 C CA . ALA A 1 87 ? -6.826 -8.269 -0.906 1.00 97.00 87 ALA A CA 1
ATOM 656 C C . ALA A 1 87 ? -6.067 -8.073 0.417 1.00 97.00 87 ALA A C 1
ATOM 658 O O . ALA A 1 87 ? -6.314 -8.799 1.376 1.00 97.00 87 ALA A O 1
ATOM 659 N N . MET A 1 88 ? -5.216 -7.049 0.525 1.00 97.44 88 MET A N 1
ATOM 660 C CA . MET A 1 88 ? -4.497 -6.725 1.765 1.00 97.44 88 MET A CA 1
ATOM 661 C C . MET A 1 88 ? -5.422 -6.237 2.889 1.00 97.44 88 MET A C 1
ATOM 663 O O . MET A 1 88 ? -5.179 -6.534 4.059 1.00 97.44 88 MET A O 1
ATOM 667 N N . LEU A 1 89 ? -6.490 -5.509 2.549 1.00 96.50 89 LEU A N 1
ATOM 668 C CA . LEU A 1 89 ? -7.556 -5.149 3.490 1.00 96.50 89 LEU A CA 1
ATOM 669 C C . LEU A 1 89 ? -8.304 -6.396 3.978 1.00 96.50 89 LEU A C 1
ATOM 671 O O . LEU A 1 89 ? -8.539 -6.548 5.172 1.00 96.50 89 LEU A O 1
ATOM 675 N N . SER A 1 90 ? -8.646 -7.304 3.062 1.00 96.50 90 SER A N 1
ATOM 676 C CA . SER A 1 90 ? -9.350 -8.553 3.388 1.00 96.50 90 SER A CA 1
ATOM 677 C C . SER A 1 90 ? -8.479 -9.509 4.209 1.00 96.50 90 SER A C 1
ATOM 679 O O . SER A 1 90 ? -8.976 -10.176 5.111 1.00 96.50 90 SER A O 1
ATOM 681 N N . GLY A 1 91 ? -7.171 -9.532 3.940 1.00 94.50 91 GLY A N 1
ATOM 682 C CA . GLY A 1 91 ? -6.168 -10.279 4.701 1.00 94.50 91 GLY A CA 1
ATOM 683 C C . GLY A 1 91 ? -5.754 -9.616 6.019 1.00 94.50 91 GLY A C 1
ATOM 684 O O . GLY A 1 91 ? -4.895 -10.144 6.720 1.00 94.50 91 GLY A O 1
ATOM 685 N N . GLY A 1 92 ? -6.326 -8.457 6.362 1.00 96.69 92 GLY A N 1
ATOM 686 C CA . GLY A 1 92 ? -6.075 -7.775 7.630 1.00 96.69 92 GLY A CA 1
ATOM 687 C C . GLY A 1 92 ? -4.678 -7.168 7.768 1.00 96.69 92 GLY A C 1
ATOM 688 O O . GLY A 1 92 ? -4.257 -6.892 8.889 1.00 96.69 92 GLY A O 1
ATOM 689 N N . LEU A 1 93 ? -3.946 -6.950 6.671 1.00 96.50 93 LEU A N 1
ATOM 690 C CA . LEU A 1 93 ? -2.669 -6.220 6.676 1.00 96.50 93 LEU A CA 1
ATOM 691 C C . LEU A 1 93 ? -2.895 -4.704 6.722 1.00 96.50 93 LEU A C 1
ATOM 693 O O . LEU A 1 93 ? -2.122 -3.965 7.332 1.00 96.50 93 LEU A O 1
ATOM 697 N N . LEU A 1 94 ? -3.978 -4.255 6.093 1.00 97.19 94 LEU A N 1
ATOM 698 C CA . LEU A 1 94 ? -4.430 -2.871 6.086 1.00 97.19 94 LEU A CA 1
ATOM 699 C C . LEU A 1 94 ? -5.789 -2.772 6.774 1.00 97.19 94 LEU A C 1
ATOM 701 O O . LEU A 1 94 ? -6.584 -3.710 6.739 1.00 97.19 94 LEU A O 1
ATOM 705 N N . GLU A 1 95 ? -6.099 -1.599 7.308 1.00 97.00 95 GLU A N 1
ATOM 706 C CA . GLU A 1 95 ? -7.456 -1.238 7.706 1.00 97.00 95 GLU A CA 1
ATOM 707 C C . GLU A 1 95 ? -7.815 0.171 7.225 1.00 97.00 95 GLU A C 1
ATOM 709 O O . GLU A 1 95 ? -6.962 0.952 6.788 1.00 97.00 95 GLU A O 1
ATOM 714 N N . ARG A 1 96 ? -9.114 0.482 7.259 1.00 96.00 96 ARG A N 1
ATOM 715 C CA . ARG A 1 96 ? -9.639 1.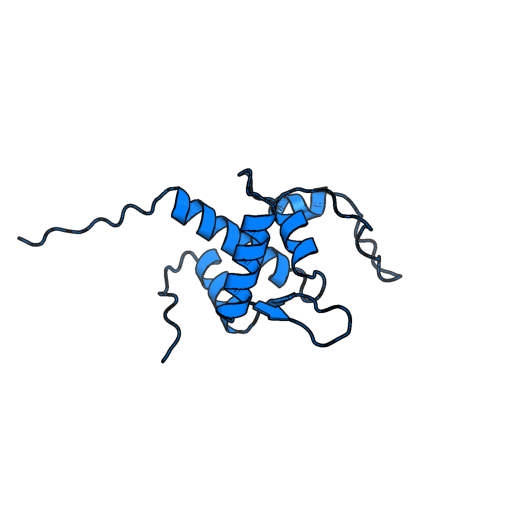798 6.895 1.00 96.00 96 ARG A CA 1
ATOM 716 C C . ARG A 1 96 ? -9.921 2.599 8.156 1.00 96.00 96 ARG A C 1
ATOM 718 O O . ARG A 1 96 ? -10.633 2.128 9.039 1.00 96.00 96 ARG A O 1
ATOM 725 N N . THR A 1 97 ? -9.437 3.833 8.199 1.00 92.94 97 THR A N 1
ATOM 726 C CA . THR A 1 97 ? -9.815 4.782 9.244 1.00 92.94 97 THR A CA 1
ATOM 727 C C . THR A 1 97 ? -11.321 5.073 9.181 1.00 92.94 97 THR A C 1
ATOM 729 O O . THR A 1 97 ? -11.904 5.133 8.089 1.00 92.94 97 THR A O 1
ATOM 732 N N . PRO A 1 98 ? -11.982 5.252 10.336 1.00 86.31 98 PRO A N 1
ATOM 733 C CA . PRO A 1 98 ? -13.391 5.610 10.373 1.00 86.31 98 PRO A CA 1
ATOM 734 C C . PRO A 1 98 ? -13.601 7.052 9.888 1.00 86.31 98 PRO A C 1
ATOM 736 O O . PRO A 1 98 ? -12.824 7.951 10.208 1.00 86.31 98 PRO A O 1
ATOM 739 N N . GLY A 1 99 ? -14.682 7.293 9.143 1.00 84.00 99 GLY A N 1
ATOM 740 C CA . GLY A 1 99 ? -15.091 8.634 8.717 1.00 84.00 99 GLY A CA 1
ATOM 741 C C . GLY A 1 99 ? -15.622 8.697 7.285 1.00 84.00 99 GLY A C 1
ATOM 742 O O . GLY A 1 99 ? -15.657 7.705 6.563 1.00 84.00 99 GLY A O 1
ATOM 743 N N . MET A 1 100 ? -16.022 9.898 6.855 1.00 77.31 100 MET A N 1
ATOM 744 C CA . MET A 1 100 ? -16.584 10.135 5.514 1.00 77.31 100 MET A CA 1
ATOM 745 C C . MET A 1 100 ? -15.582 9.906 4.372 1.00 77.31 100 MET A C 1
ATOM 747 O O . MET A 1 100 ? -15.979 9.726 3.223 1.00 77.31 100 MET A O 1
ATOM 751 N N . ARG A 1 101 ? -14.279 9.957 4.670 1.00 82.69 101 ARG A N 1
ATOM 752 C CA . ARG A 1 101 ? -13.191 9.713 3.717 1.00 82.69 101 ARG A CA 1
ATOM 753 C C . ARG A 1 101 ? -12.235 8.685 4.321 1.00 82.69 101 ARG A C 1
ATOM 755 O O . ARG A 1 101 ? -11.235 9.092 4.905 1.00 82.69 101 ARG A O 1
ATOM 762 N N . PRO A 1 102 ? -12.547 7.383 4.216 1.00 88.38 102 PRO A N 1
ATOM 763 C CA . PRO A 1 102 ? -11.707 6.342 4.788 1.00 88.38 102 PRO A CA 1
ATOM 764 C C . PRO A 1 102 ? -10.322 6.352 4.139 1.00 88.38 102 PRO A C 1
ATOM 766 O O . PRO A 1 102 ? -10.188 6.333 2.910 1.00 88.38 102 PRO A O 1
ATOM 769 N N . THR A 1 103 ? -9.294 6.376 4.976 1.00 93.19 103 THR A N 1
ATOM 770 C CA . THR A 1 103 ? -7.885 6.305 4.580 1.00 93.19 103 THR A CA 1
ATOM 771 C C . THR A 1 103 ? -7.258 5.016 5.086 1.00 93.19 103 THR A C 1
ATOM 773 O O . THR A 1 103 ? -7.781 4.382 5.994 1.00 93.19 103 THR A O 1
ATOM 776 N N . LEU A 1 104 ? -6.173 4.584 4.455 1.00 94.69 104 LEU A N 1
ATOM 777 C CA . LEU A 1 104 ? -5.481 3.346 4.783 1.00 94.69 104 LEU A CA 1
ATOM 778 C C . LEU A 1 104 ? -4.500 3.582 5.932 1.00 94.69 104 LEU A C 1
ATOM 780 O O . LEU A 1 104 ? -3.779 4.584 5.944 1.00 94.69 104 LEU A O 1
ATOM 784 N N . VAL A 1 105 ? -4.459 2.636 6.862 1.00 96.00 105 VAL A N 1
ATOM 785 C CA . VAL A 1 105 ? -3.410 2.498 7.878 1.00 96.00 105 VAL A CA 1
ATOM 786 C C . VAL A 1 105 ? -2.977 1.034 7.946 1.00 96.00 105 VAL A C 1
ATOM 788 O O . VAL A 1 105 ? -3.733 0.140 7.557 1.00 96.00 105 VAL A O 1
ATOM 791 N N . LEU A 1 106 ? -1.748 0.791 8.401 1.00 96.00 106 LEU A N 1
ATOM 792 C CA . LEU A 1 106 ? -1.276 -0.565 8.663 1.00 96.00 106 LEU A CA 1
ATOM 793 C C . LEU A 1 106 ? -1.927 -1.098 9.937 1.00 96.00 106 LEU A C 1
ATOM 795 O O . LEU A 1 106 ? -2.022 -0.394 10.942 1.00 96.00 106 LEU A O 1
ATOM 799 N N . THR A 1 107 ? -2.313 -2.368 9.917 1.00 97.25 107 THR A N 1
ATOM 800 C CA . THR A 1 107 ? -2.634 -3.081 11.154 1.00 97.25 107 THR A CA 1
ATOM 801 C C . THR A 1 107 ? -1.345 -3.538 11.838 1.00 97.25 107 THR A C 1
ATOM 803 O O . THR A 1 107 ? -0.244 -3.471 11.282 1.00 97.25 107 THR A O 1
ATOM 806 N N . ARG A 1 108 ? -1.471 -4.128 13.032 1.00 96.44 108 ARG A N 1
ATOM 807 C CA . ARG A 1 108 ? -0.350 -4.828 13.679 1.00 96.44 108 ARG A CA 1
ATOM 808 C C . ARG A 1 108 ? 0.246 -5.933 12.793 1.00 96.44 108 ARG A C 1
ATOM 810 O O . ARG A 1 108 ? 1.454 -6.147 12.833 1.00 96.44 108 ARG A O 1
ATOM 817 N N . ALA A 1 109 ? -0.585 -6.642 12.027 1.00 95.31 109 ALA A N 1
ATOM 818 C CA . ALA A 1 109 ? -0.118 -7.669 11.099 1.00 95.31 109 ALA A CA 1
ATOM 819 C C . ALA A 1 109 ? 0.607 -7.044 9.897 1.00 95.31 109 ALA A C 1
ATOM 821 O O . ALA A 1 109 ? 1.665 -7.536 9.518 1.00 95.31 109 ALA A O 1
ATOM 822 N N . GLY A 1 110 ? 0.101 -5.922 9.372 1.00 96.19 110 GLY A N 1
ATOM 823 C CA . GLY A 1 110 ? 0.761 -5.155 8.313 1.00 96.19 110 GLY A CA 1
ATOM 8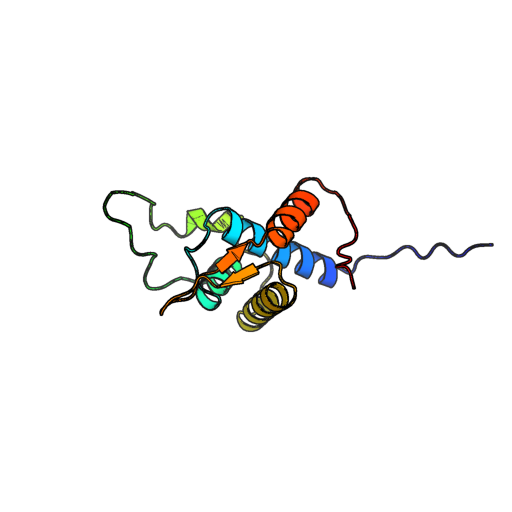24 C C . GLY A 1 110 ? 2.158 -4.673 8.698 1.00 96.19 110 GLY A C 1
ATOM 825 O O . GLY A 1 110 ? 3.096 -4.862 7.931 1.00 96.19 110 GLY A O 1
ATOM 826 N N . HIS A 1 111 ? 2.323 -4.128 9.909 1.00 95.50 111 HIS A N 1
ATOM 827 C CA . HIS A 1 111 ? 3.638 -3.719 10.419 1.00 95.50 111 HIS A CA 1
ATOM 828 C C . HIS A 1 111 ? 4.625 -4.888 10.504 1.00 95.50 111 HIS A C 1
ATOM 830 O O . HIS A 1 111 ? 5.750 -4.776 10.031 1.00 95.50 111 HIS A O 1
ATOM 836 N N . ARG A 1 112 ? 4.192 -6.036 11.040 1.00 94.06 112 ARG A N 1
ATOM 837 C CA . ARG A 1 112 ? 5.041 -7.237 11.113 1.00 94.06 112 ARG A CA 1
ATOM 838 C C . ARG A 1 112 ? 5.425 -7.772 9.738 1.00 94.06 112 ARG A C 1
ATOM 840 O O . ARG A 1 112 ? 6.549 -8.222 9.561 1.00 94.06 112 ARG A O 1
ATOM 847 N N . ALA A 1 113 ? 4.496 -7.749 8.783 1.00 92.50 113 ALA A N 1
ATOM 848 C CA . ALA A 1 113 ? 4.770 -8.177 7.417 1.00 92.50 113 ALA A CA 1
ATOM 849 C C . ALA A 1 113 ? 5.800 -7.258 6.743 1.00 92.50 113 ALA A C 1
ATOM 851 O O . ALA A 1 113 ? 6.718 -7.753 6.098 1.00 92.50 113 ALA A O 1
ATOM 852 N N . LEU A 1 114 ? 5.690 -5.939 6.944 1.00 93.31 114 LEU A N 1
ATOM 853 C CA . LEU A 1 114 ? 6.675 -4.979 6.445 1.00 93.31 114 LEU A CA 1
ATOM 854 C C . LEU A 1 114 ? 8.061 -5.237 7.050 1.00 93.31 114 LEU A C 1
ATOM 856 O O . LEU A 1 114 ? 9.025 -5.386 6.308 1.00 93.31 114 LEU A O 1
ATOM 860 N N . GLU A 1 115 ? 8.149 -5.392 8.374 1.00 91.75 115 GLU A N 1
ATOM 861 C CA . GLU A 1 115 ? 9.409 -5.722 9.054 1.00 91.75 115 GLU A CA 1
ATOM 862 C C . GLU A 1 115 ? 10.013 -7.043 8.552 1.00 91.75 115 GLU A C 1
ATOM 864 O O . GLU A 1 115 ? 11.229 -7.149 8.398 1.00 91.75 115 GLU A O 1
ATOM 869 N N . ALA A 1 116 ? 9.191 -8.064 8.294 1.00 88.62 116 ALA A N 1
ATOM 8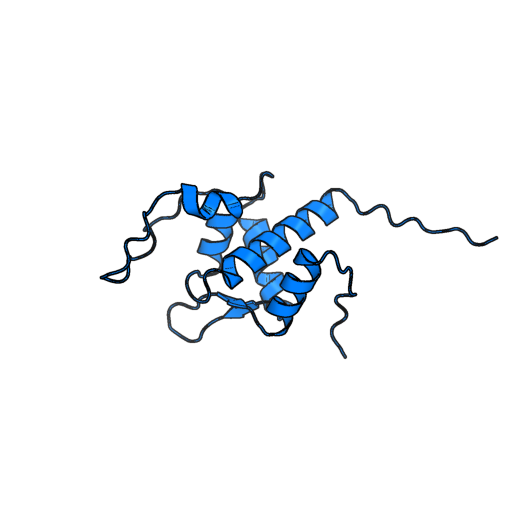70 C CA . ALA A 1 116 ? 9.660 -9.347 7.775 1.00 88.62 116 ALA A CA 1
ATOM 871 C C . ALA A 1 116 ? 10.279 -9.202 6.373 1.00 88.62 116 ALA A C 1
ATOM 873 O O . ALA A 1 116 ? 11.367 -9.726 6.130 1.00 88.62 116 ALA A O 1
ATOM 874 N N . LEU A 1 117 ? 9.624 -8.439 5.492 1.00 86.00 117 LEU A N 1
ATOM 875 C CA . LEU A 1 117 ? 10.104 -8.148 4.138 1.00 86.00 117 LEU A CA 1
ATOM 876 C C . LEU A 1 117 ? 11.397 -7.316 4.156 1.00 86.00 117 LEU A C 1
ATOM 878 O O . LEU A 1 117 ? 12.335 -7.627 3.426 1.00 86.00 117 LEU A O 1
ATOM 882 N N . GLU A 1 118 ? 11.488 -6.303 5.019 1.00 86.56 118 GLU A N 1
ATOM 883 C CA . GLU A 1 118 ? 12.673 -5.436 5.120 1.00 86.56 118 GLU A CA 1
ATOM 884 C C . GLU A 1 118 ? 13.893 -6.152 5.711 1.00 86.56 118 GLU A C 1
ATOM 886 O O . GLU A 1 118 ? 15.027 -5.874 5.321 1.00 86.56 118 GLU A O 1
ATOM 891 N N . ASN A 1 119 ? 13.675 -7.104 6.621 1.00 84.31 119 ASN A N 1
ATOM 892 C CA . ASN A 1 119 ? 14.747 -7.870 7.257 1.00 84.31 119 ASN A CA 1
ATOM 893 C C . ASN A 1 119 ? 15.107 -9.164 6.502 1.00 84.31 119 ASN A C 1
ATOM 895 O O . ASN A 1 119 ? 15.912 -9.953 6.999 1.00 84.31 119 ASN A O 1
ATOM 899 N N . GLY A 1 120 ? 14.510 -9.410 5.327 1.00 65.00 120 GLY A N 1
ATOM 900 C CA . GLY A 1 120 ? 14.741 -10.625 4.537 1.00 65.00 120 GLY A CA 1
ATOM 901 C C . GLY A 1 120 ? 14.303 -11.909 5.249 1.00 65.00 120 GLY A C 1
ATOM 902 O O . GLY A 1 120 ? 14.838 -12.985 4.984 1.00 65.00 120 GLY A O 1
ATOM 903 N N . SER A 1 121 ? 13.362 -11.807 6.191 1.00 50.38 121 SER A N 1
ATOM 904 C CA . SER A 1 121 ? 12.858 -12.949 6.940 1.00 50.38 121 SER A CA 1
ATOM 905 C C . SER A 1 121 ? 11.613 -13.487 6.244 1.00 50.38 121 SER A C 1
ATOM 907 O O . SER A 1 121 ? 10.514 -12.964 6.413 1.00 50.38 121 SER A O 1
ATOM 909 N N . SER A 1 122 ? 11.782 -14.558 5.468 1.00 46.56 122 SER A N 1
ATOM 910 C CA . SER A 1 122 ? 10.697 -15.378 4.917 1.00 46.56 122 SER A CA 1
ATOM 911 C C . SER A 1 122 ? 9.982 -16.143 6.043 1.00 46.56 122 SER A C 1
ATOM 913 O O . SER A 1 122 ? 10.029 -17.368 6.129 1.00 46.56 122 SER A O 1
ATOM 915 N N . GLY A 1 123 ? 9.371 -15.424 6.982 1.00 44.47 123 GLY A N 1
ATOM 916 C CA . GLY A 1 123 ? 8.463 -16.007 7.958 1.00 44.47 123 GLY A CA 1
ATOM 917 C C . GLY A 1 123 ? 7.141 -16.335 7.262 1.00 44.47 123 GLY A C 1
ATOM 918 O O . GLY A 1 123 ? 6.620 -15.484 6.541 1.00 44.47 123 GLY A O 1
ATOM 919 N N . PRO A 1 124 ? 6.574 -17.538 7.442 1.00 40.28 124 PRO A N 1
ATOM 920 C CA . PRO A 1 124 ? 5.331 -17.900 6.780 1.00 40.28 124 PRO A CA 1
ATOM 921 C C . PRO A 1 124 ? 4.219 -16.930 7.204 1.00 40.28 124 PRO A C 1
ATOM 923 O O . PRO A 1 124 ? 3.949 -16.771 8.397 1.00 40.28 124 PRO A O 1
ATOM 926 N N . LEU A 1 125 ? 3.553 -16.304 6.227 1.00 43.16 125 LEU A N 1
ATOM 927 C CA . LEU A 1 125 ? 2.299 -15.559 6.404 1.00 43.16 125 LEU A CA 1
ATOM 928 C C . LEU A 1 125 ? 1.154 -16.545 6.707 1.00 43.16 125 LEU A C 1
ATOM 930 O O . LEU A 1 125 ? 0.184 -16.658 5.965 1.00 43.16 125 LEU A O 1
ATOM 934 N N . VAL A 1 126 ? 1.284 -17.310 7.788 1.00 43.00 126 VAL A N 1
ATOM 935 C CA . VAL A 1 126 ? 0.224 -18.165 8.319 1.00 43.00 126 VAL A CA 1
ATOM 936 C C . VAL A 1 126 ? -0.477 -17.362 9.407 1.00 43.00 126 VAL A C 1
ATOM 938 O O . VAL A 1 126 ? 0.036 -17.187 10.513 1.00 43.00 126 VAL A O 1
ATOM 941 N N . GLY A 1 127 ? -1.650 -16.828 9.069 1.00 30.88 127 GLY A N 1
ATOM 942 C CA . GLY A 1 127 ? -2.610 -16.375 10.070 1.00 30.88 127 GLY A CA 1
ATOM 943 C C . GLY A 1 127 ? -3.151 -17.578 10.857 1.00 30.88 127 GLY A C 1
ATOM 944 O O . GLY A 1 127 ? -3.306 -18.652 10.275 1.00 30.88 127 GLY A O 1
ATOM 945 N N . PRO A 1 128 ? -3.431 -17.446 12.165 1.00 37.47 128 PRO A N 1
ATOM 946 C CA . PRO A 1 128 ? -4.051 -18.521 12.921 1.00 37.47 128 PRO A CA 1
ATOM 947 C C . PRO A 1 128 ? -5.551 -18.597 12.622 1.00 37.47 128 PRO A C 1
ATOM 949 O O . PRO A 1 128 ? -6.269 -17.606 12.778 1.00 37.47 128 PRO A O 1
ATOM 952 N N . SER A 1 129 ? -6.021 -19.790 12.264 1.00 36.97 129 SER A N 1
ATOM 953 C CA . SER A 1 129 ? -7.286 -20.390 12.717 1.00 36.97 129 SER A CA 1
ATOM 954 C C . SER A 1 129 ? -7.229 -21.895 12.495 1.00 36.97 129 SER A C 1
ATOM 956 O O . SER A 1 129 ? -6.960 -22.298 11.343 1.00 36.97 129 SER A O 1
#

Radius of gyration: 16.45 Å; chains: 1; bounding box: 32×66×30 Å

Foldseek 3Di:
DDDPPPPPCDPVNVLLLLLLLLLLVVCAVPPFQADLLQSLCLQQLHDDPPQRPPDPPDPPPSDSPVSPVSHRPDNDDSVNSSVSVVVCCVLQQWDWDDDPGTGIHGDPLVVVSNVCVVVVNPDDPDDDD

Secondary structure (DSSP, 8-state):
----------HHHHHHHHHHHHHHHHHHHSTTS--HHHHHHHHTT---SSPP---TT------GGGGGGG--SS---HHHHHHHHHHHHHTTSEEEPSSSS--EEE-HHHHHHHHHHHTT---------

Sequence (129 aa):
MELVHSTETSEADLAVEAAAHATLRLVGDLPGRFGRLRAARILGGRPISPPPAVLEGQTIPIVSDNYAVYVLEHSWRLADLCDLIDAMLSGGLLERTPGMRPTLVLTRAGHRALEALENGSSGPLVGPS

pLDDT: mean 75.37, std 20.38, range [30.88, 97.44]